Protein AF-A0A3B0T7I3-F1 (afdb_monomer_lite)

Radius of gyration: 20.62 Å; chains: 1; bounding box: 53×35×58 Å

Structure (mmCIF, N/CA/C/O backbone):
data_AF-A0A3B0T7I3-F1
#
_entry.id   AF-A0A3B0T7I3-F1
#
loop_
_atom_site.group_PDB
_atom_site.id
_atom_site.type_symbol
_atom_site.label_atom_id
_atom_site.label_alt_id
_atom_site.label_comp_id
_atom_site.label_asym_id
_atom_site.label_entity_id
_atom_site.label_seq_id
_atom_site.pdbx_PDB_ins_code
_atom_site.Cartn_x
_atom_site.Cartn_y
_atom_site.Cartn_z
_atom_site.occupancy
_atom_site.B_iso_or_equiv
_atom_site.auth_seq_id
_atom_site.auth_comp_id
_atom_site.auth_asym_id
_atom_site.auth_atom_id
_atom_site.pdbx_PDB_model_num
ATOM 1 N N . MET A 1 1 ? 7.043 -9.858 -15.888 1.00 65.25 1 MET A N 1
ATOM 2 C CA . MET A 1 1 ? 5.859 -10.320 -15.131 1.00 65.25 1 MET A CA 1
ATOM 3 C C . MET A 1 1 ? 4.826 -9.195 -15.060 1.00 65.25 1 MET A C 1
ATOM 5 O O . MET A 1 1 ? 5.227 -8.048 -14.886 1.00 65.25 1 MET A O 1
ATOM 9 N N . ASN A 1 2 ? 3.531 -9.490 -15.242 1.00 79.50 2 ASN A N 1
ATOM 10 C CA . ASN A 1 2 ? 2.440 -8.507 -15.152 1.00 79.50 2 ASN A CA 1
ATOM 11 C C . ASN A 1 2 ? 1.695 -8.670 -13.818 1.00 79.50 2 ASN A C 1
ATOM 13 O O . ASN A 1 2 ? 0.749 -9.448 -13.728 1.00 79.50 2 ASN A O 1
ATOM 17 N N . PHE A 1 3 ? 2.117 -7.928 -12.794 1.00 82.19 3 PHE A N 1
ATOM 18 C CA . PHE A 1 3 ? 1.535 -8.022 -11.451 1.00 82.19 3 PHE A CA 1
ATOM 19 C C . PHE A 1 3 ? 0.040 -7.692 -11.419 1.00 82.19 3 PHE A C 1
ATOM 21 O O . PHE A 1 3 ? -0.709 -8.362 -10.724 1.00 82.19 3 PHE A O 1
ATOM 28 N N . GLY A 1 4 ? -0.429 -6.745 -12.240 1.00 85.19 4 GLY A N 1
ATOM 29 C CA . GLY A 1 4 ? -1.857 -6.424 -12.302 1.00 85.19 4 GLY A CA 1
ATOM 30 C C . GLY A 1 4 ? -2.709 -7.589 -12.815 1.00 85.19 4 GLY A C 1
ATOM 31 O O . GLY A 1 4 ? -3.824 -7.787 -12.341 1.00 85.19 4 GLY A O 1
ATOM 32 N N . ALA A 1 5 ? -2.191 -8.374 -13.767 1.00 87.81 5 ALA A N 1
ATOM 33 C CA . ALA A 1 5 ? -2.880 -9.575 -14.240 1.00 87.81 5 ALA A CA 1
ATOM 34 C C . ALA A 1 5 ? -2.930 -10.660 -13.155 1.00 87.81 5 ALA A C 1
ATOM 36 O O . ALA A 1 5 ? -3.977 -11.270 -12.967 1.00 87.81 5 ALA A O 1
ATOM 37 N N . ILE A 1 6 ? -1.835 -10.837 -12.409 1.00 89.81 6 ILE A N 1
ATOM 38 C CA . ILE A 1 6 ? -1.760 -11.781 -11.286 1.00 89.81 6 ILE A CA 1
ATOM 39 C C . ILE A 1 6 ? -2.769 -11.399 -10.197 1.00 89.81 6 ILE A C 1
ATOM 41 O O . ILE A 1 6 ? -3.591 -12.228 -9.822 1.00 89.81 6 ILE A O 1
ATOM 45 N N . THR A 1 7 ? -2.779 -10.137 -9.755 1.00 91.06 7 THR A N 1
ATOM 46 C CA . THR A 1 7 ? -3.721 -9.650 -8.735 1.00 91.06 7 THR A CA 1
ATOM 47 C C . THR A 1 7 ? -5.175 -9.843 -9.163 1.00 91.06 7 THR A C 1
ATOM 49 O O . THR A 1 7 ? -5.984 -10.328 -8.379 1.00 91.06 7 THR A O 1
ATOM 52 N N . ARG A 1 8 ? -5.524 -9.526 -10.420 1.00 91.81 8 ARG A N 1
ATOM 53 C CA . ARG A 1 8 ? -6.884 -9.770 -10.933 1.00 91.81 8 ARG A CA 1
ATOM 54 C C . ARG A 1 8 ? -7.236 -11.256 -10.973 1.00 91.81 8 ARG A C 1
ATOM 56 O O . ARG A 1 8 ? -8.367 -11.599 -10.652 1.00 91.81 8 ARG A O 1
ATOM 63 N N . GLY A 1 9 ? -6.285 -12.118 -11.336 1.00 93.12 9 GLY A N 1
ATOM 64 C CA . GLY A 1 9 ? -6.464 -13.570 -11.294 1.00 93.12 9 GLY A CA 1
ATOM 65 C C . GLY A 1 9 ? -6.747 -14.075 -9.879 1.00 93.12 9 GLY A C 1
ATOM 66 O O . GLY A 1 9 ? -7.711 -14.805 -9.681 1.00 93.12 9 GLY A O 1
ATOM 67 N N . MET A 1 10 ? -5.976 -13.614 -8.890 1.00 93.38 10 MET A N 1
ATOM 68 C CA . MET A 1 10 ? -6.183 -13.946 -7.474 1.00 93.38 10 MET A CA 1
ATOM 69 C C . MET A 1 10 ? -7.551 -13.473 -6.965 1.00 93.38 10 MET A C 1
ATOM 71 O O . MET A 1 10 ? -8.284 -14.260 -6.378 1.00 93.38 10 MET A O 1
ATOM 75 N N . ILE A 1 11 ? -7.937 -12.222 -7.244 1.00 93.00 11 ILE A N 1
ATOM 76 C CA . ILE A 1 11 ? -9.261 -11.695 -6.868 1.00 93.00 11 ILE A CA 1
ATOM 77 C C . ILE A 1 11 ? -10.374 -12.518 -7.527 1.00 93.00 11 ILE A C 1
ATOM 79 O O . ILE A 1 11 ? -11.337 -12.884 -6.863 1.00 93.00 11 ILE A O 1
ATOM 83 N N . SER A 1 12 ? -10.251 -12.829 -8.821 1.00 93.50 12 SER A N 1
ATOM 84 C CA . SER A 1 12 ? -11.253 -13.624 -9.539 1.00 93.50 12 SER A CA 1
ATOM 85 C C . SER A 1 12 ? -11.396 -15.032 -8.970 1.00 93.50 12 SER A C 1
ATOM 87 O O . SER A 1 12 ? -12.503 -15.556 -8.952 1.00 93.50 12 SER A O 1
ATOM 89 N N . TYR A 1 13 ? -10.294 -15.634 -8.524 1.00 94.12 13 TYR A N 1
ATOM 90 C CA . TYR A 1 13 ? -10.302 -16.936 -7.872 1.00 94.12 13 TYR A CA 1
ATOM 91 C C . TYR A 1 13 ? -11.026 -16.878 -6.523 1.00 94.12 13 TYR A C 1
ATOM 93 O O . TYR A 1 13 ? -11.913 -17.685 -6.269 1.00 94.12 13 TYR A O 1
ATOM 101 N N . LEU A 1 14 ? -10.716 -15.872 -5.699 1.00 93.94 14 LEU A N 1
ATOM 102 C CA . LEU A 1 14 ? -11.338 -15.678 -4.386 1.00 93.94 14 LEU A CA 1
ATOM 103 C C . LEU A 1 14 ? -12.848 -15.420 -4.468 1.00 93.94 14 LEU A C 1
ATOM 105 O O . LEU A 1 14 ? -13.583 -15.909 -3.621 1.00 93.94 14 LEU A O 1
ATOM 109 N N . LYS A 1 15 ? -13.330 -14.733 -5.514 1.00 92.38 15 LYS A N 1
ATOM 110 C CA . LYS A 1 15 ? -14.775 -14.533 -5.744 1.00 92.38 15 LYS A CA 1
ATOM 111 C C . LYS A 1 15 ? -15.569 -15.829 -5.930 1.00 92.38 15 LYS A C 1
ATOM 113 O O . LYS A 1 15 ? -16.788 -15.789 -5.838 1.00 92.38 15 LYS A O 1
ATOM 118 N N . GLY A 1 16 ? -14.908 -16.937 -6.265 1.00 92.50 16 GLY A N 1
ATOM 119 C CA . GLY A 1 16 ? -15.558 -18.234 -6.451 1.00 92.50 16 GLY A CA 1
ATOM 120 C C . GLY A 1 16 ? -15.743 -19.038 -5.163 1.00 92.50 16 GLY A C 1
ATOM 121 O O . GLY A 1 16 ? -16.280 -20.138 -5.239 1.00 92.50 16 GLY A O 1
ATOM 122 N N . TYR A 1 17 ? -15.270 -18.539 -4.017 1.00 95.44 17 TYR A N 1
ATOM 123 C CA . TYR A 1 17 ? -15.366 -19.230 -2.733 1.00 95.44 17 TYR A CA 1
ATOM 124 C C . TYR A 1 17 ? -16.553 -18.745 -1.910 1.00 95.44 17 TYR A C 1
ATOM 126 O O . TYR A 1 17 ? -16.750 -17.543 -1.728 1.00 95.44 17 TYR A O 1
ATOM 134 N N . ASP A 1 18 ? -17.286 -19.698 -1.340 1.00 94.94 18 ASP A N 1
ATOM 135 C CA . ASP A 1 18 ? -18.333 -19.410 -0.367 1.00 94.94 18 ASP A CA 1
ATOM 136 C C . ASP A 1 18 ? -17.738 -18.746 0.884 1.00 94.94 18 ASP A C 1
ATOM 138 O O . ASP A 1 18 ? -16.678 -19.137 1.378 1.00 94.94 18 ASP A O 1
ATOM 142 N N . GLY A 1 19 ? -18.429 -17.726 1.399 1.00 92.19 19 GLY A N 1
ATOM 143 C CA . GLY A 1 19 ? -18.001 -16.973 2.582 1.00 92.19 19 GLY A CA 1
ATOM 144 C C . GLY A 1 19 ? -16.938 -15.900 2.322 1.00 92.19 19 GLY A C 1
ATOM 145 O O . GLY A 1 19 ? -16.468 -15.283 3.276 1.00 92.19 19 GLY A O 1
ATOM 146 N N . VAL A 1 20 ? -16.561 -15.648 1.062 1.00 95.31 20 VAL A N 1
ATOM 147 C CA . VAL A 1 20 ? -15.650 -14.554 0.698 1.00 95.31 20 VAL A CA 1
ATOM 148 C C . VAL A 1 20 ? -16.414 -13.426 0.016 1.00 95.31 20 VAL A C 1
ATOM 150 O O . VAL A 1 20 ? -16.931 -13.575 -1.090 1.00 95.31 20 VAL A O 1
ATOM 153 N N . GLU A 1 21 ? -16.403 -12.253 0.640 1.00 93.81 21 GLU A N 1
ATOM 154 C CA . GLU A 1 21 ? -16.911 -11.021 0.043 1.00 93.81 21 GLU A CA 1
ATOM 155 C C . GLU A 1 21 ? -15.765 -10.104 -0.382 1.00 93.81 21 GLU A C 1
ATOM 157 O O . GLU A 1 21 ? -14.770 -9.942 0.326 1.00 93.81 21 GLU A O 1
ATOM 162 N N . ILE A 1 22 ? -15.904 -9.483 -1.555 1.00 93.50 22 ILE A N 1
ATOM 163 C CA . ILE A 1 22 ? -14.905 -8.552 -2.083 1.00 93.50 22 ILE A CA 1
ATOM 164 C C . ILE A 1 22 ? -15.573 -7.227 -2.416 1.00 93.50 22 ILE A C 1
ATOM 166 O O . ILE A 1 22 ? -16.290 -7.111 -3.411 1.00 93.50 22 ILE A O 1
ATOM 170 N N . HIS A 1 23 ? -15.229 -6.214 -1.627 1.00 93.00 23 HIS A N 1
ATOM 171 C CA . HIS A 1 23 ? -15.691 -4.840 -1.782 1.00 93.00 23 HIS A CA 1
ATOM 172 C C . HIS A 1 23 ? -14.573 -4.002 -2.411 1.00 93.00 23 HIS A C 1
ATOM 174 O O . HIS A 1 23 ? -13.567 -3.687 -1.779 1.00 93.00 23 HIS A O 1
ATOM 180 N N . LEU A 1 24 ? -14.704 -3.697 -3.705 1.00 93.12 24 LEU A N 1
ATOM 181 C CA . LEU A 1 24 ? -13.777 -2.808 -4.416 1.00 93.12 24 LEU A CA 1
ATOM 182 C C . LEU A 1 24 ? -14.293 -1.368 -4.362 1.00 93.12 24 LEU A C 1
ATOM 184 O O . LEU A 1 24 ? -15.494 -1.141 -4.257 1.00 93.12 24 LEU A O 1
ATOM 188 N N . GLY A 1 25 ? -13.386 -0.393 -4.454 1.00 93.81 25 GLY A N 1
ATOM 189 C CA . GLY A 1 25 ? -13.759 1.024 -4.381 1.00 93.81 25 GLY A CA 1
ATOM 190 C C . GLY A 1 25 ? -14.282 1.454 -3.011 1.00 93.81 25 GLY A C 1
ATOM 191 O O . GLY A 1 25 ? -14.950 2.470 -2.923 1.00 93.81 25 GLY A O 1
ATOM 192 N N . HIS A 1 26 ? -13.987 0.681 -1.969 1.00 95.75 26 HIS A N 1
ATOM 193 C CA . HIS A 1 26 ? -14.264 1.029 -0.585 1.00 95.75 26 HIS A CA 1
ATOM 194 C C . HIS A 1 26 ? -12.960 1.483 0.070 1.00 95.75 26 HIS A C 1
ATOM 196 O O . HIS A 1 26 ? -11.921 0.832 -0.085 1.00 95.75 26 HIS A O 1
ATOM 202 N N . GLN A 1 27 ? -13.002 2.613 0.765 1.00 95.19 27 GLN A N 1
ATOM 203 C CA . GLN A 1 27 ? -11.884 3.135 1.540 1.00 95.19 27 GLN A CA 1
ATOM 204 C C . GLN A 1 27 ? -12.149 2.897 3.022 1.00 95.19 27 GLN A C 1
ATOM 206 O O . GLN A 1 27 ? -13.278 3.066 3.468 1.00 95.19 27 GLN A O 1
ATOM 211 N N . ILE A 1 28 ? -11.132 2.468 3.770 1.00 96.56 28 ILE A N 1
ATOM 212 C CA . ILE A 1 28 ? -11.227 2.335 5.227 1.00 96.56 28 ILE A CA 1
ATOM 213 C C . ILE A 1 28 ? -10.898 3.687 5.858 1.00 96.56 28 ILE A C 1
ATOM 215 O O . ILE A 1 28 ? -9.793 4.215 5.679 1.00 96.56 28 ILE A O 1
ATOM 219 N N . GLU A 1 29 ? -11.864 4.234 6.586 1.00 94.81 29 GLU A N 1
ATOM 220 C CA . GLU A 1 29 ? -11.762 5.527 7.254 1.00 94.81 29 GLU A CA 1
ATOM 221 C C . GLU A 1 29 ? -11.308 5.401 8.699 1.00 94.81 29 GLU A C 1
ATOM 223 O O . GLU A 1 29 ? -10.525 6.241 9.132 1.00 94.81 29 GLU A O 1
ATOM 228 N N . ASP A 1 30 ? -11.691 4.343 9.411 1.00 95.44 30 ASP A N 1
ATOM 229 C CA . ASP A 1 30 ? -11.242 4.147 10.788 1.00 95.44 30 ASP A CA 1
ATOM 230 C C . ASP A 1 30 ? -11.258 2.677 11.226 1.00 95.44 30 ASP A C 1
ATOM 232 O O . ASP A 1 30 ? -11.971 1.845 10.651 1.00 95.44 30 ASP A O 1
ATOM 236 N N . LEU A 1 31 ? -10.441 2.357 12.232 1.00 96.38 31 LEU A N 1
ATOM 237 C CA . LEU A 1 31 ? -10.288 1.022 12.808 1.00 96.38 31 LEU A CA 1
ATOM 238 C C . LEU A 1 31 ? -10.270 1.124 14.333 1.00 96.38 31 LEU A C 1
ATOM 240 O O . LEU A 1 31 ? -9.263 1.484 14.916 1.00 96.38 31 LEU A O 1
ATOM 244 N N . ASN A 1 32 ? -11.346 0.721 14.999 1.00 95.50 32 ASN A N 1
ATOM 245 C CA . ASN A 1 32 ? -11.417 0.781 16.455 1.00 95.50 32 ASN A CA 1
ATOM 246 C C . ASN A 1 32 ? -11.527 -0.622 17.058 1.00 95.50 32 ASN A C 1
ATOM 248 O O . ASN A 1 32 ? -12.478 -1.360 16.773 1.00 95.50 32 ASN A O 1
ATOM 252 N N . LYS A 1 33 ? -10.557 -0.992 17.898 1.00 95.31 33 LYS A N 1
ATOM 253 C CA . LYS A 1 33 ? -10.607 -2.236 18.667 1.00 95.31 33 LYS A CA 1
ATOM 254 C C . LYS A 1 33 ? -11.426 -2.017 19.938 1.00 95.31 33 LYS A C 1
ATOM 256 O O . LYS A 1 33 ? -11.070 -1.205 20.787 1.00 95.31 33 LYS A O 1
ATOM 261 N N . LYS A 1 34 ? -12.521 -2.757 20.071 1.00 94.44 34 LYS A N 1
ATOM 262 C CA . LYS A 1 34 ? -13.417 -2.698 21.225 1.00 94.44 34 LYS A CA 1
ATOM 263 C C . LYS A 1 34 ? -12.821 -3.415 22.434 1.00 94.44 34 LYS A C 1
ATOM 265 O O . LYS A 1 34 ? -11.942 -4.267 22.310 1.00 94.44 34 LYS A O 1
ATOM 270 N N . GLU A 1 35 ? -13.375 -3.121 23.608 1.00 93.31 35 GLU A N 1
ATOM 271 C CA . GLU A 1 35 ? -12.989 -3.744 24.883 1.00 93.31 35 GLU A CA 1
ATOM 272 C C . GLU A 1 35 ? -13.161 -5.274 24.886 1.00 93.31 35 GLU A C 1
ATOM 274 O O . GLU A 1 35 ? -12.395 -5.979 25.538 1.00 93.31 35 GLU A O 1
ATOM 279 N N . ASP A 1 36 ? -14.128 -5.796 24.123 1.00 93.88 36 ASP A N 1
ATOM 280 C CA . ASP A 1 36 ? -14.365 -7.237 23.954 1.00 93.88 36 ASP A CA 1
ATOM 281 C C . ASP A 1 36 ? -13.368 -7.921 22.996 1.00 93.88 36 ASP A C 1
ATOM 283 O O . ASP A 1 36 ? -13.418 -9.136 22.807 1.00 93.88 36 ASP A O 1
ATOM 287 N N . GLY A 1 37 ? -12.445 -7.156 22.406 1.00 92.88 37 GLY A N 1
ATOM 288 C CA . GLY A 1 37 ? -11.435 -7.626 21.463 1.00 92.88 37 GLY A CA 1
ATOM 289 C C . GLY A 1 37 ? -11.880 -7.635 20.000 1.00 92.88 37 GLY A C 1
ATOM 290 O O . GLY A 1 37 ? -11.023 -7.816 19.132 1.00 92.88 37 GLY A O 1
ATOM 291 N N . SER A 1 38 ? -13.166 -7.404 19.715 1.00 96.75 38 SER A N 1
ATOM 292 C CA . SER A 1 38 ? -13.678 -7.268 18.349 1.00 96.75 38 SER A CA 1
ATOM 293 C C . SER A 1 38 ? -13.315 -5.913 17.737 1.00 96.75 38 SER A C 1
ATOM 295 O O . SER A 1 38 ? -12.928 -4.965 18.419 1.00 96.75 38 SER A O 1
ATOM 297 N N . TRP A 1 39 ? -13.454 -5.801 16.422 1.00 97.88 39 TRP A N 1
ATOM 298 C CA . TRP A 1 39 ? -13.162 -4.596 15.659 1.00 97.88 39 TRP A CA 1
ATOM 299 C C . TRP A 1 39 ? -14.438 -3.942 15.149 1.00 97.88 39 TRP A C 1
ATOM 301 O O . TRP A 1 39 ? -15.362 -4.602 14.668 1.00 97.88 39 TRP A O 1
ATOM 311 N N . LYS A 1 40 ? -14.468 -2.614 15.215 1.00 97.75 40 LYS A N 1
ATOM 312 C CA . LYS A 1 40 ? -15.363 -1.757 14.444 1.00 97.75 40 LYS A CA 1
ATOM 313 C C . LYS A 1 40 ? -14.541 -1.113 13.330 1.00 97.75 40 LYS A C 1
ATOM 315 O O . LYS A 1 40 ? -13.527 -0.481 13.598 1.00 97.75 40 LYS A O 1
ATOM 320 N N . ILE A 1 41 ? -14.982 -1.288 12.093 1.00 97.81 41 ILE A N 1
ATOM 321 C CA . ILE A 1 41 ? -14.296 -0.813 10.894 1.00 97.81 41 ILE A CA 1
ATOM 322 C C . ILE A 1 41 ? -15.242 0.148 10.186 1.00 97.81 41 ILE A C 1
ATOM 324 O O . ILE A 1 41 ? -16.359 -0.235 9.836 1.00 97.81 41 ILE A O 1
ATOM 328 N N . GLU A 1 42 ? -14.803 1.379 9.970 1.00 97.56 42 GLU A N 1
ATOM 329 C CA . GLU A 1 42 ? -15.570 2.381 9.233 1.00 97.56 42 GLU A CA 1
ATOM 330 C C . GLU A 1 42 ? -15.054 2.449 7.800 1.00 97.56 42 GLU A C 1
ATOM 332 O O . GLU A 1 42 ? -13.845 2.508 7.560 1.00 97.56 42 GLU A O 1
ATOM 337 N N . SER A 1 43 ? -15.964 2.385 6.830 1.00 97.19 43 SER A N 1
ATOM 338 C CA . SER A 1 43 ? -15.612 2.386 5.416 1.00 97.19 43 SER A CA 1
ATOM 339 C C . SER A 1 43 ? -16.563 3.228 4.584 1.00 97.19 43 SER A C 1
ATOM 341 O O . SER A 1 43 ? -17.769 3.188 4.798 1.00 97.19 43 SER A O 1
ATOM 343 N N . THR A 1 44 ? -16.018 3.913 3.584 1.00 97.38 44 THR A N 1
ATOM 344 C CA . THR A 1 44 ? -16.781 4.722 2.631 1.00 97.38 44 THR A CA 1
ATOM 345 C C . THR A 1 44 ? -16.710 4.106 1.240 1.00 97.38 44 THR A C 1
ATOM 347 O O . THR A 1 44 ? -15.618 3.836 0.727 1.00 97.38 44 THR A O 1
ATOM 350 N N . ASP A 1 45 ? -17.861 3.899 0.600 1.00 96.69 45 ASP A N 1
ATOM 351 C CA . ASP A 1 45 ? -17.917 3.583 -0.829 1.00 96.69 45 ASP A CA 1
ATOM 352 C C . ASP A 1 45 ? -17.578 4.845 -1.631 1.00 96.69 45 ASP A C 1
ATOM 354 O O . ASP A 1 45 ? -18.286 5.849 -1.593 1.00 96.69 45 ASP A O 1
ATOM 358 N N . LEU A 1 46 ? -16.483 4.803 -2.383 1.00 94.12 46 LEU A N 1
ATOM 359 C CA . LEU A 1 46 ? -15.969 5.953 -3.124 1.00 94.12 46 LEU A CA 1
ATOM 360 C C . LEU A 1 46 ? -16.829 6.338 -4.337 1.00 94.12 46 LEU A C 1
ATOM 362 O O . LEU A 1 46 ? -16.628 7.414 -4.900 1.00 94.12 46 LEU A O 1
ATOM 366 N N . HIS A 1 47 ? -17.755 5.481 -4.775 1.00 95.06 47 HIS A N 1
ATOM 367 C CA . HIS A 1 47 ? -18.652 5.783 -5.891 1.00 95.06 47 HIS A CA 1
ATOM 368 C C . HIS A 1 47 ? -19.929 6.479 -5.426 1.00 95.06 47 HIS A C 1
ATOM 370 O O . HIS A 1 47 ? -20.433 7.350 -6.134 1.00 95.06 47 HIS A O 1
ATOM 376 N N . THR A 1 48 ? -20.463 6.084 -4.268 1.00 96.44 48 THR A N 1
ATOM 377 C CA . THR A 1 48 ? -21.741 6.595 -3.745 1.00 96.44 48 THR A CA 1
ATOM 378 C C . THR A 1 48 ? -21.565 7.606 -2.615 1.00 96.44 48 THR A C 1
ATOM 380 O O . THR A 1 48 ? -22.472 8.397 -2.372 1.00 96.44 48 THR A O 1
ATOM 383 N N . GLY A 1 49 ? -20.413 7.598 -1.939 1.00 95.50 49 GLY A N 1
ATOM 384 C CA . GLY A 1 49 ? -20.174 8.340 -0.701 1.00 95.50 49 GLY A CA 1
ATOM 385 C C . GLY A 1 49 ? -20.855 7.726 0.525 1.00 95.50 49 GLY A C 1
ATOM 386 O O . GLY A 1 49 ? -20.889 8.363 1.570 1.00 95.50 49 GLY A O 1
ATOM 387 N N . GLU A 1 50 ? -21.429 6.525 0.406 1.00 97.06 50 GLU A N 1
ATOM 388 C CA . GLU A 1 50 ? -22.109 5.849 1.512 1.00 97.06 50 GLU A CA 1
ATOM 389 C C . GLU A 1 50 ? -21.099 5.349 2.551 1.00 97.06 50 GLU A C 1
ATOM 391 O O . GLU A 1 50 ? -20.152 4.635 2.213 1.00 97.06 50 GLU A O 1
ATOM 396 N N . GLU A 1 51 ? -21.341 5.685 3.816 1.00 97.06 51 GLU A N 1
ATOM 397 C CA . GLU A 1 51 ? -20.579 5.184 4.956 1.00 97.06 51 GLU A CA 1
ATOM 398 C C . GLU A 1 51 ? -21.183 3.880 5.488 1.00 97.06 51 GLU A C 1
ATOM 400 O O . GLU A 1 51 ? -22.398 3.734 5.637 1.00 97.06 51 GLU A O 1
ATOM 405 N N . LYS A 1 52 ? -20.316 2.921 5.807 1.00 95.81 52 LYS A N 1
ATOM 406 C CA . LYS A 1 52 ? -20.664 1.605 6.339 1.00 95.81 52 LYS A CA 1
ATOM 407 C C . LYS A 1 52 ? -19.817 1.303 7.564 1.00 95.81 52 LYS A C 1
ATOM 409 O O . LYS A 1 52 ? -18.619 1.572 7.597 1.00 95.81 52 LYS A O 1
ATOM 414 N N . THR A 1 53 ? -20.442 0.683 8.559 1.00 97.19 53 THR A N 1
ATOM 415 C CA . THR A 1 53 ? -19.752 0.115 9.721 1.00 97.19 53 THR A CA 1
ATOM 416 C C . THR A 1 53 ? -19.745 -1.403 9.612 1.00 97.19 53 THR A C 1
ATOM 418 O O . THR A 1 53 ? -20.796 -2.024 9.463 1.00 97.19 53 THR A O 1
ATOM 421 N N . ILE A 1 54 ? -18.559 -1.998 9.701 1.00 96.38 54 ILE A N 1
ATOM 422 C CA . ILE A 1 54 ? -18.333 -3.443 9.641 1.00 96.38 54 ILE A CA 1
ATOM 423 C C . ILE A 1 54 ? -17.792 -3.904 10.997 1.00 96.38 54 ILE A C 1
ATOM 425 O O . ILE A 1 54 ? -16.975 -3.219 11.615 1.00 96.38 54 ILE A O 1
ATOM 429 N N . HIS A 1 55 ? -18.241 -5.070 11.458 1.00 96.94 55 HIS A N 1
ATOM 430 C CA . HIS A 1 55 ? -17.728 -5.715 12.664 1.00 96.94 55 HIS A CA 1
ATOM 431 C C . HIS A 1 55 ? -16.967 -6.989 12.309 1.00 96.94 55 HIS A C 1
ATOM 433 O O . HIS A 1 55 ? -17.418 -7.754 11.460 1.00 96.94 55 HIS A O 1
ATOM 439 N N . SER A 1 56 ? -15.813 -7.203 12.942 1.00 97.00 56 SER A N 1
ATOM 440 C CA . SER A 1 56 ? -14.981 -8.387 12.711 1.00 97.00 56 SER A CA 1
ATOM 441 C C . SER A 1 56 ? -14.228 -8.784 13.973 1.00 97.00 56 SER A C 1
ATOM 443 O O . SER A 1 56 ? -13.758 -7.920 14.704 1.00 97.00 56 SER A O 1
ATOM 445 N N . ASP A 1 57 ? -14.030 -10.078 14.196 1.00 97.19 57 ASP A N 1
ATOM 446 C CA . ASP A 1 57 ? -13.184 -10.570 15.291 1.00 97.19 57 ASP A CA 1
ATOM 447 C C . ASP A 1 57 ? -11.687 -10.367 14.995 1.00 97.19 57 ASP A C 1
ATOM 449 O O . ASP A 1 57 ? -10.852 -10.345 15.898 1.00 97.19 57 ASP A O 1
ATOM 453 N N . PHE A 1 58 ? -11.329 -10.206 13.717 1.00 96.25 58 PHE A N 1
ATOM 454 C CA . PHE A 1 58 ? -9.944 -10.101 13.268 1.00 96.25 58 PHE A CA 1
ATOM 455 C C . PHE A 1 58 ? -9.783 -9.147 12.080 1.00 96.25 58 PHE A C 1
ATOM 457 O O . PHE A 1 58 ? -10.616 -9.108 11.172 1.00 96.25 58 PHE A O 1
ATOM 464 N N . VAL A 1 59 ? -8.673 -8.404 12.060 1.00 96.19 59 VAL A N 1
ATOM 465 C CA . VAL A 1 59 ? -8.314 -7.475 10.982 1.00 96.19 59 VAL A CA 1
ATOM 466 C C . VAL A 1 59 ? -6.891 -7.764 10.519 1.00 96.19 59 VAL A C 1
ATOM 468 O O . VAL A 1 59 ? -5.959 -7.813 11.317 1.00 96.19 59 VAL A O 1
ATOM 471 N N . PHE A 1 60 ? -6.719 -7.917 9.205 1.00 95.19 60 PHE A N 1
ATOM 472 C CA . PHE A 1 60 ? -5.413 -8.016 8.559 1.00 95.19 60 PHE A CA 1
ATOM 473 C C . PHE A 1 60 ? -5.174 -6.798 7.659 1.00 95.19 60 PHE A C 1
ATOM 475 O O . PHE A 1 60 ? -5.898 -6.587 6.684 1.00 95.19 60 PHE A O 1
ATOM 482 N N . ILE A 1 61 ? -4.135 -6.011 7.953 1.00 93.62 61 ILE A N 1
ATOM 483 C CA . ILE A 1 61 ? -3.787 -4.809 7.182 1.00 93.62 61 ILE A CA 1
ATOM 484 C C . ILE A 1 61 ? -2.822 -5.175 6.043 1.00 93.62 61 ILE A C 1
ATOM 486 O O . ILE A 1 61 ? -1.60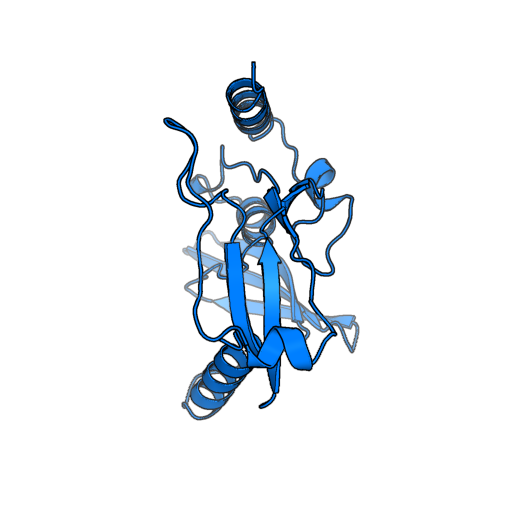2 -5.155 6.181 1.00 93.62 61 ILE A O 1
ATOM 490 N N . GLY A 1 62 ? -3.385 -5.479 4.873 1.00 92.25 62 GLY A N 1
ATOM 491 C CA . GLY A 1 62 ? -2.650 -5.773 3.634 1.00 92.25 62 GLY A CA 1
ATOM 492 C C . GLY A 1 62 ? -2.462 -4.573 2.692 1.00 92.25 62 GLY A C 1
ATOM 493 O O . GLY A 1 62 ? -2.474 -4.751 1.476 1.00 92.25 62 GLY A O 1
ATOM 494 N N . ALA A 1 63 ? -2.346 -3.345 3.210 1.00 90.94 63 ALA A N 1
ATOM 495 C CA . ALA A 1 63 ? -2.502 -2.109 2.422 1.00 90.94 63 ALA A CA 1
ATOM 496 C C . ALA A 1 63 ? -1.225 -1.576 1.730 1.00 90.94 63 ALA A C 1
ATOM 498 O O . ALA A 1 63 ? -1.213 -0.456 1.209 1.00 90.94 63 ALA A O 1
ATOM 499 N N . GLY A 1 64 ? -0.139 -2.356 1.696 1.00 87.06 64 GLY A N 1
ATOM 500 C CA . GLY A 1 64 ? 1.134 -1.929 1.105 1.00 87.06 64 GLY A CA 1
ATOM 501 C C . GLY A 1 64 ? 1.634 -0.622 1.732 1.00 87.06 64 GLY A C 1
ATOM 502 O O . GLY A 1 64 ? 1.699 -0.512 2.950 1.00 87.06 64 GLY A O 1
ATOM 503 N N . GLY A 1 65 ? 1.936 0.393 0.914 1.00 79.94 65 GLY A N 1
ATOM 504 C CA . GLY A 1 65 ? 2.361 1.710 1.414 1.00 79.94 65 GLY A CA 1
ATOM 505 C C . GLY A 1 65 ? 1.323 2.427 2.290 1.00 79.94 65 GLY A C 1
ATOM 506 O O . GLY A 1 65 ? 1.696 3.253 3.110 1.00 79.94 65 GLY A O 1
ATOM 507 N N . GLY A 1 66 ? 0.034 2.086 2.177 1.00 84.50 66 GLY A N 1
ATOM 508 C CA . GLY A 1 66 ? -1.028 2.635 3.028 1.00 84.50 66 GLY A CA 1
ATOM 509 C C . GLY A 1 66 ? -1.172 1.946 4.389 1.00 84.50 66 GLY A C 1
ATOM 510 O O . GLY A 1 66 ? -2.042 2.334 5.162 1.00 84.50 66 GLY A O 1
ATOM 511 N N . ALA A 1 67 ? -0.364 0.920 4.683 1.00 89.81 67 ALA A N 1
ATOM 512 C CA . ALA A 1 67 ? -0.489 0.149 5.918 1.00 89.81 67 ALA A CA 1
ATOM 513 C C . ALA A 1 67 ? -0.197 0.983 7.168 1.00 89.81 67 ALA A C 1
ATOM 515 O O . ALA A 1 67 ? -0.933 0.855 8.138 1.00 89.81 67 ALA A O 1
ATOM 516 N N . LEU A 1 68 ? 0.808 1.867 7.126 1.00 86.12 68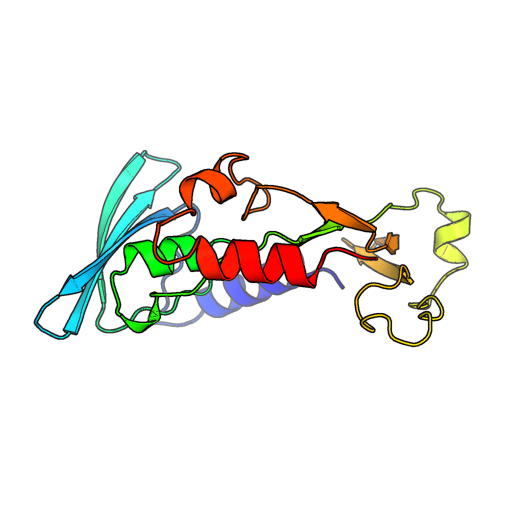 LEU A N 1
ATOM 517 C CA . LEU A 1 68 ? 1.179 2.684 8.285 1.00 86.12 68 LEU A CA 1
ATOM 518 C C . LEU A 1 68 ? 0.017 3.555 8.764 1.00 86.12 68 LEU A C 1
ATOM 520 O O . LEU A 1 68 ? -0.310 3.535 9.937 1.00 86.12 68 LEU A O 1
ATOM 524 N N . LYS A 1 69 ? -0.675 4.231 7.843 1.00 85.88 69 LYS A N 1
ATOM 525 C CA . LYS A 1 69 ? -1.820 5.080 8.188 1.00 85.88 69 LYS A CA 1
ATOM 526 C C . LYS A 1 69 ? -2.967 4.291 8.828 1.00 85.88 69 LYS A C 1
ATOM 528 O O . LYS A 1 69 ? -3.666 4.810 9.685 1.00 85.88 69 LYS A O 1
ATOM 533 N N . LEU A 1 70 ? -3.200 3.054 8.386 1.00 91.44 70 LEU A N 1
ATOM 534 C CA . LEU A 1 70 ? -4.218 2.187 8.992 1.00 91.44 70 LEU A CA 1
ATOM 535 C C . LEU A 1 70 ? -3.760 1.625 10.342 1.00 91.44 70 LEU A C 1
ATOM 537 O O . LEU A 1 70 ? -4.592 1.410 11.212 1.00 91.44 70 LEU A O 1
ATOM 541 N N . LEU A 1 71 ? -2.456 1.402 10.512 1.00 90.88 71 LEU A N 1
ATOM 542 C CA . LEU A 1 71 ? -1.868 0.994 11.782 1.00 90.88 71 LEU A CA 1
ATOM 543 C C . LEU A 1 71 ? -1.970 2.123 12.817 1.00 90.88 71 LEU A C 1
ATOM 545 O O . LEU A 1 71 ? -2.430 1.869 13.922 1.00 90.88 71 LEU A O 1
ATOM 549 N N . GLU A 1 72 ? -1.650 3.360 12.431 1.00 87.81 72 GLU A N 1
ATOM 550 C CA . GLU A 1 72 ? -1.839 4.562 13.256 1.00 87.81 72 GLU A CA 1
ATOM 551 C C . GLU A 1 72 ? -3.309 4.719 13.666 1.00 87.81 72 GLU A C 1
ATOM 553 O O . GLU A 1 72 ? -3.600 4.834 14.846 1.00 87.81 72 GLU A O 1
ATOM 558 N N . LYS A 1 73 ? -4.253 4.606 12.720 1.00 90.50 73 LYS A N 1
ATOM 559 C CA . LYS A 1 73 ? -5.698 4.655 13.018 1.00 90.50 73 LYS A CA 1
ATOM 560 C C . LYS A 1 73 ? -6.191 3.544 13.946 1.00 90.50 73 LYS A C 1
ATOM 562 O O . LYS A 1 73 ? -7.269 3.668 14.502 1.00 90.50 73 LYS A O 1
ATOM 567 N N . SER A 1 74 ? -5.459 2.434 14.055 1.00 92.56 74 SER A N 1
ATOM 568 C CA . SER A 1 74 ? -5.898 1.302 14.872 1.00 92.56 74 SER A CA 1
ATOM 569 C C . SER A 1 74 ? -5.665 1.491 16.372 1.00 92.56 74 SER A C 1
ATOM 571 O O . SER A 1 74 ? -6.191 0.694 17.150 1.00 92.56 74 SER A O 1
ATOM 573 N N . ASP A 1 75 ? -4.865 2.494 16.763 1.00 89.12 75 ASP A N 1
ATOM 574 C CA . ASP A 1 75 ? -4.481 2.810 18.148 1.00 89.12 75 ASP A CA 1
ATOM 575 C C . ASP A 1 75 ? -3.961 1.599 18.954 1.00 89.12 75 ASP A C 1
ATOM 577 O O . ASP A 1 75 ? -4.034 1.557 20.185 1.00 89.12 75 ASP A O 1
ATOM 581 N N . ILE A 1 76 ? -3.435 0.573 18.272 1.00 90.00 76 ILE A N 1
ATOM 582 C CA . ILE A 1 76 ? -2.812 -0.569 18.943 1.00 90.00 76 ILE A CA 1
ATOM 583 C C . ILE A 1 76 ? -1.383 -0.207 19.362 1.00 90.00 76 ILE A C 1
ATOM 585 O O . ILE A 1 76 ? -0.660 0.418 18.583 1.00 90.00 76 ILE A O 1
ATOM 589 N N . PRO A 1 77 ? -0.925 -0.652 20.544 1.00 86.06 77 PRO A N 1
ATOM 590 C CA . PRO A 1 77 ? 0.397 -0.296 21.059 1.00 86.06 77 PRO A CA 1
ATOM 591 C C . PRO A 1 77 ? 1.542 -0.804 20.172 1.00 86.06 77 PRO A C 1
ATOM 593 O O . PRO A 1 77 ? 2.626 -0.233 20.158 1.00 86.06 77 PRO A O 1
ATOM 596 N N . GLU A 1 78 ? 1.328 -1.868 19.393 1.00 85.06 78 GLU A N 1
ATOM 597 C CA . GLU A 1 78 ? 2.306 -2.360 18.421 1.00 85.06 78 GLU A CA 1
ATOM 598 C C . GLU A 1 78 ? 2.506 -1.418 17.225 1.00 85.06 78 GLU A C 1
ATOM 600 O O . GLU A 1 78 ? 3.472 -1.589 16.483 1.00 85.06 78 GLU A O 1
ATOM 605 N N . GLY A 1 79 ? 1.605 -0.455 17.012 1.00 79.06 79 GLY A N 1
ATOM 606 C CA . GLY A 1 79 ? 1.751 0.594 16.005 1.00 79.06 79 GLY A CA 1
ATOM 607 C C . GLY A 1 79 ? 2.744 1.685 16.402 1.00 79.06 79 GLY A C 1
ATOM 608 O O . GLY A 1 79 ? 3.321 2.335 15.525 1.00 79.06 79 GLY A O 1
ATOM 609 N N . ASP A 1 80 ? 3.002 1.841 17.701 1.00 78.31 80 ASP A N 1
ATOM 610 C CA . ASP A 1 80 ? 3.864 2.893 18.225 1.00 78.31 80 ASP A CA 1
ATOM 611 C C . ASP A 1 80 ? 5.319 2.714 17.770 1.00 78.31 80 ASP A C 1
ATOM 613 O O . ASP A 1 80 ? 5.900 1.626 17.804 1.00 78.31 80 ASP A O 1
ATOM 617 N N . GLY A 1 81 ? 5.945 3.817 17.354 1.00 70.25 81 GLY A N 1
ATOM 618 C CA . GLY A 1 81 ? 7.355 3.841 16.957 1.00 70.25 81 GLY A CA 1
ATOM 619 C C . GLY A 1 81 ? 7.645 3.345 15.535 1.00 70.25 81 GLY A C 1
ATOM 620 O O . GLY A 1 81 ? 8.808 3.354 15.120 1.00 70.25 81 GLY A O 1
ATOM 621 N N . TYR A 1 82 ? 6.626 2.972 14.757 1.00 74.00 82 TYR A N 1
ATOM 622 C CA . TYR A 1 82 ? 6.777 2.730 13.323 1.00 74.00 82 TYR A CA 1
ATOM 623 C C . TYR A 1 82 ? 6.647 4.036 12.532 1.00 74.00 82 TYR A C 1
ATOM 625 O O . TYR A 1 82 ? 5.752 4.843 12.754 1.00 74.00 82 TYR A O 1
ATOM 633 N N . GLY A 1 83 ? 7.562 4.243 11.584 1.00 66.06 83 GLY A N 1
ATOM 634 C CA . GLY A 1 83 ? 7.568 5.387 10.674 1.00 66.06 83 GLY A CA 1
ATOM 635 C C . GLY A 1 83 ? 7.780 4.930 9.235 1.00 66.06 83 GLY A C 1
ATOM 636 O O . GLY A 1 83 ? 8.515 3.978 8.966 1.00 66.06 83 GLY A O 1
ATOM 637 N N . GLY A 1 84 ? 7.109 5.589 8.297 1.00 67.12 84 GLY A N 1
ATOM 638 C CA . GLY A 1 84 ? 7.136 5.235 6.882 1.00 67.12 84 GLY A CA 1
ATOM 639 C C . GLY A 1 84 ? 8.086 6.142 6.124 1.00 67.12 84 GLY A C 1
ATOM 640 O O . GLY A 1 84 ? 7.776 7.310 5.917 1.00 67.12 84 GLY A O 1
ATOM 641 N N . PHE A 1 85 ? 9.217 5.610 5.658 1.00 63.75 85 PHE A N 1
ATOM 642 C CA . PHE A 1 85 ? 10.110 6.352 4.768 1.00 63.75 85 PHE A CA 1
ATOM 643 C C . PHE A 1 85 ? 9.774 6.031 3.302 1.00 63.75 85 PHE A C 1
ATOM 645 O O . PHE A 1 85 ? 10.000 4.902 2.853 1.00 63.75 85 PHE A O 1
ATOM 652 N N . PRO A 1 86 ? 9.213 6.976 2.528 1.00 64.88 86 PRO A N 1
ATOM 653 C CA . PRO A 1 86 ? 8.672 6.660 1.218 1.00 64.88 86 PRO A CA 1
ATOM 654 C C . PRO A 1 86 ? 9.780 6.647 0.160 1.00 64.88 86 PRO A C 1
ATOM 656 O O . PRO A 1 86 ? 10.143 7.661 -0.440 1.00 64.88 86 PRO A O 1
ATOM 659 N N . VAL A 1 87 ? 10.323 5.454 -0.083 1.00 62.84 87 VAL A N 1
ATOM 660 C CA . VAL A 1 87 ? 11.289 5.210 -1.159 1.00 62.84 87 VAL A CA 1
ATOM 661 C C . VAL A 1 87 ? 10.546 4.773 -2.419 1.00 62.84 87 VAL A C 1
ATOM 663 O O . VAL A 1 87 ? 9.912 3.718 -2.461 1.00 62.84 87 VAL A O 1
ATOM 666 N N . GLY A 1 88 ? 10.627 5.584 -3.472 1.00 63.25 88 GLY A N 1
ATOM 667 C CA . GLY A 1 88 ? 10.078 5.275 -4.786 1.00 63.25 88 GLY A CA 1
ATOM 668 C C . GLY A 1 88 ? 11.124 4.668 -5.721 1.00 63.25 88 GLY A C 1
ATOM 669 O O . GLY A 1 88 ? 12.293 5.049 -5.716 1.00 63.25 88 GLY A O 1
ATOM 670 N N . GLY A 1 89 ? 10.686 3.751 -6.582 1.00 70.94 89 GLY A N 1
ATOM 671 C CA . GLY A 1 89 ? 11.484 3.236 -7.695 1.00 70.94 89 GLY A CA 1
ATOM 672 C C . GLY A 1 89 ? 10.860 3.630 -9.028 1.00 70.94 89 GLY A C 1
ATOM 673 O O . GLY A 1 89 ? 9.738 3.216 -9.332 1.00 70.94 89 GLY A O 1
ATOM 674 N N . GLN A 1 90 ? 11.577 4.412 -9.835 1.00 77.94 90 GLN A N 1
ATOM 675 C CA . GLN A 1 90 ? 11.143 4.776 -11.185 1.00 77.94 90 GLN A CA 1
ATOM 676 C C . GLN A 1 90 ? 11.848 3.921 -12.239 1.00 77.94 90 GLN A C 1
ATOM 678 O O . GLN A 1 90 ? 13.007 3.546 -12.082 1.00 77.94 90 GLN A O 1
ATOM 683 N N . PHE A 1 91 ? 11.146 3.619 -13.331 1.00 82.50 91 PHE A N 1
ATOM 684 C CA . PHE A 1 91 ? 11.695 2.863 -14.455 1.00 82.50 91 PHE A CA 1
ATOM 685 C C . PHE A 1 91 ? 11.470 3.630 -15.753 1.00 82.50 91 PHE A C 1
ATOM 687 O O . PHE A 1 91 ? 10.344 4.025 -16.061 1.00 82.50 91 PHE A O 1
ATOM 694 N N . LEU A 1 92 ? 12.525 3.776 -16.548 1.00 86.69 92 LEU A N 1
ATOM 695 C CA . LEU A 1 92 ? 12.422 4.240 -17.925 1.00 86.69 92 LEU A CA 1
ATOM 696 C C . LEU A 1 92 ? 11.931 3.092 -18.804 1.00 86.69 92 LEU A C 1
ATOM 698 O O . LEU A 1 92 ? 12.365 1.951 -18.653 1.00 86.69 92 LEU A O 1
ATOM 702 N N . LYS A 1 93 ? 11.030 3.387 -19.742 1.00 88.81 93 LYS A N 1
ATOM 703 C CA . LYS A 1 93 ? 10.495 2.402 -20.686 1.00 88.81 93 LYS A CA 1
ATOM 704 C C . LYS A 1 93 ? 11.050 2.644 -22.082 1.00 88.81 93 LYS A C 1
ATOM 706 O O . LYS A 1 93 ? 10.868 3.718 -22.648 1.00 88.81 93 LYS A O 1
ATOM 711 N N . CYS A 1 94 ? 11.663 1.618 -22.663 1.00 89.62 94 CYS A N 1
ATOM 712 C CA . CYS A 1 94 ? 12.063 1.641 -24.062 1.00 89.62 94 CYS A CA 1
ATOM 713 C C . CYS A 1 94 ? 10.832 1.461 -24.964 1.00 89.62 94 CYS A C 1
ATOM 715 O O . CYS A 1 94 ? 10.027 0.553 -24.749 1.00 89.62 94 CYS A O 1
ATOM 717 N N . ASN A 1 95 ? 10.707 2.302 -25.994 1.00 87.00 95 ASN A N 1
ATOM 718 C CA . ASN A 1 95 ? 9.659 2.199 -27.018 1.00 87.00 95 ASN A CA 1
ATOM 719 C C . ASN A 1 95 ? 10.195 1.706 -28.380 1.00 87.00 95 ASN A C 1
ATOM 721 O O . ASN A 1 95 ? 9.409 1.482 -29.300 1.00 87.00 95 ASN A O 1
ATOM 725 N N . ASN A 1 96 ? 11.513 1.514 -28.520 1.00 90.81 96 ASN A N 1
ATOM 726 C CA . ASN A 1 96 ? 12.127 1.029 -29.755 1.00 90.81 96 ASN A CA 1
ATOM 727 C C . ASN A 1 96 ? 12.005 -0.502 -29.852 1.00 90.81 96 ASN A C 1
ATOM 729 O O . ASN A 1 96 ? 12.652 -1.240 -29.109 1.00 90.81 96 ASN A O 1
ATOM 733 N N . LYS A 1 97 ? 11.191 -0.979 -30.800 1.00 89.19 97 LYS A N 1
ATOM 734 C CA . LYS A 1 97 ? 10.927 -2.412 -31.006 1.00 89.19 97 LYS A CA 1
ATOM 735 C C . LYS A 1 97 ? 12.175 -3.209 -31.381 1.00 89.19 97 LYS A C 1
ATOM 737 O O . LYS A 1 97 ? 12.317 -4.333 -30.911 1.00 89.19 97 LYS A O 1
ATOM 742 N N . GLU A 1 98 ? 13.072 -2.643 -32.185 1.00 91.50 98 GLU A N 1
ATOM 743 C CA . GLU A 1 98 ? 14.291 -3.335 -32.617 1.00 91.50 98 GLU A CA 1
ATOM 744 C C . GLU A 1 98 ? 15.213 -3.626 -31.432 1.00 91.50 98 GLU A C 1
ATOM 746 O O . GLU A 1 98 ? 15.783 -4.709 -31.335 1.00 91.50 98 GLU A O 1
ATOM 751 N N . VAL A 1 99 ? 15.311 -2.682 -30.493 1.00 89.62 99 VA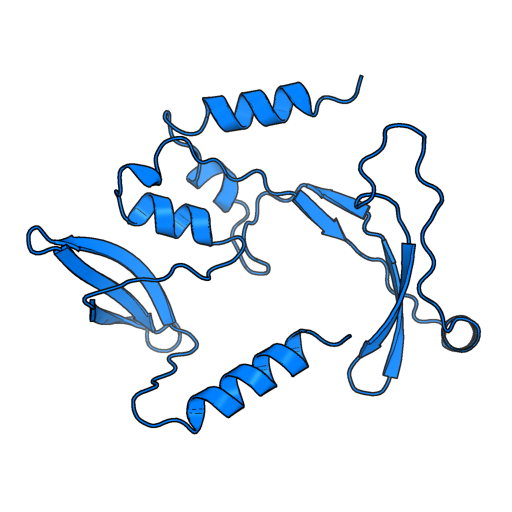L A N 1
ATOM 752 C CA . VAL A 1 99 ? 16.093 -2.846 -29.259 1.00 89.62 99 VAL A CA 1
ATOM 753 C C . VAL A 1 99 ? 15.429 -3.859 -28.325 1.00 89.62 99 VAL A C 1
ATOM 755 O O . VAL A 1 99 ? 16.102 -4.736 -27.793 1.00 89.62 99 VAL A O 1
ATOM 758 N N . ILE A 1 100 ? 14.103 -3.784 -28.164 1.00 91.44 100 ILE A N 1
ATOM 759 C CA . ILE A 1 100 ? 13.338 -4.706 -27.309 1.00 91.44 100 ILE A CA 1
ATOM 760 C C . ILE A 1 100 ? 13.487 -6.162 -27.771 1.00 91.44 100 ILE A C 1
ATOM 762 O O . ILE A 1 100 ? 13.591 -7.061 -26.942 1.00 91.44 100 ILE A O 1
ATOM 766 N N . LEU A 1 101 ? 13.479 -6.417 -29.082 1.00 89.06 101 LEU A N 1
ATOM 767 C CA . LEU A 1 101 ? 13.583 -7.779 -29.615 1.00 89.06 101 LEU A CA 1
ATOM 768 C C . LEU A 1 101 ? 14.982 -8.377 -29.441 1.00 89.06 101 LEU A C 1
ATOM 770 O O . LEU A 1 101 ? 15.094 -9.584 -29.257 1.00 89.06 101 LEU A O 1
ATOM 774 N N . LYS A 1 102 ? 16.030 -7.545 -29.435 1.00 90.00 102 LYS A N 1
ATOM 775 C CA . LYS A 1 102 ? 17.416 -7.983 -29.209 1.00 90.00 102 LYS A CA 1
ATOM 776 C C . LYS A 1 102 ? 17.712 -8.354 -27.753 1.00 90.00 102 LYS A C 1
ATOM 778 O O . LYS A 1 102 ? 18.747 -8.961 -27.495 1.00 90.00 102 LYS A O 1
ATOM 783 N N . HIS A 1 103 ? 16.847 -7.990 -26.803 1.00 86.25 103 HIS A N 1
ATOM 784 C CA . HIS A 1 103 ? 17.087 -8.213 -25.381 1.00 86.25 103 HIS A CA 1
ATOM 785 C C . HIS A 1 103 ? 16.050 -9.162 -24.766 1.00 86.25 103 HIS A C 1
ATOM 787 O O . HIS A 1 103 ? 14.855 -8.871 -24.745 1.00 86.25 103 HIS A O 1
ATOM 793 N N . GLU A 1 104 ? 16.512 -10.317 -24.274 1.00 84.38 104 GLU A N 1
ATOM 794 C CA . GLU A 1 104 ? 15.626 -11.371 -23.744 1.00 84.38 104 GLU A CA 1
ATOM 795 C C . GLU A 1 104 ? 15.783 -11.618 -22.240 1.00 84.38 104 GLU A C 1
ATOM 797 O O . GLU A 1 104 ? 14.872 -12.130 -21.592 1.00 84.38 104 GLU A O 1
ATOM 802 N N . ALA A 1 105 ? 16.929 -11.240 -21.678 1.00 81.50 105 ALA A N 1
ATOM 803 C CA . ALA A 1 105 ? 17.265 -11.485 -20.285 1.00 81.50 105 ALA A CA 1
ATOM 804 C C . ALA A 1 105 ? 16.940 -10.283 -19.391 1.00 81.50 105 ALA A C 1
ATOM 806 O O . ALA A 1 105 ? 16.782 -9.149 -19.853 1.00 81.50 105 ALA A O 1
ATOM 807 N N . LYS A 1 106 ? 16.887 -10.552 -18.086 1.00 83.56 106 LYS A N 1
ATOM 808 C CA . LYS A 1 106 ? 17.005 -9.531 -17.049 1.00 83.56 106 LYS A CA 1
ATOM 809 C C . LYS A 1 106 ? 18.477 -9.420 -16.663 1.00 83.56 106 LYS A C 1
ATOM 811 O O . LYS A 1 106 ? 19.069 -10.415 -16.255 1.00 83.56 106 LYS A O 1
ATOM 816 N N . VAL A 1 107 ? 19.062 -8.238 -16.820 1.00 84.19 107 VAL A N 1
ATOM 817 C CA . VAL A 1 107 ? 20.496 -8.010 -16.596 1.00 84.19 107 VAL A CA 1
ATOM 818 C C . VAL A 1 107 ? 20.673 -6.937 -15.543 1.00 84.19 107 VAL A C 1
ATOM 820 O O . VAL A 1 107 ? 20.199 -5.814 -15.706 1.00 84.19 107 VAL A O 1
ATOM 823 N N . TYR A 1 108 ? 21.361 -7.297 -14.466 1.00 80.19 108 TYR A N 1
ATOM 824 C CA . TYR A 1 108 ? 21.688 -6.393 -13.374 1.00 80.19 108 TYR A CA 1
ATOM 825 C C . TYR A 1 108 ? 23.007 -5.682 -13.661 1.00 80.19 108 TYR A C 1
ATOM 827 O O . TYR A 1 108 ? 23.956 -6.306 -14.138 1.00 80.19 108 TYR A O 1
ATOM 835 N N . GLY A 1 109 ? 23.066 -4.381 -13.371 1.00 71.56 109 GLY A N 1
ATOM 836 C CA . GLY A 1 109 ? 24.344 -3.690 -13.278 1.00 71.56 109 GLY A CA 1
ATOM 837 C C . GLY A 1 109 ? 25.209 -4.304 -12.174 1.00 71.56 109 GLY A C 1
ATOM 838 O O . GLY A 1 109 ? 24.702 -4.919 -11.233 1.00 71.56 109 GLY A O 1
ATOM 839 N N . LYS A 1 110 ? 26.526 -4.137 -12.282 1.00 68.88 110 LYS A N 1
ATOM 840 C CA . LYS A 1 110 ? 27.447 -4.500 -11.204 1.00 68.88 110 LYS A CA 1
ATOM 841 C C . LYS A 1 110 ? 27.246 -3.515 -10.048 1.00 68.88 110 LYS A C 1
ATOM 843 O O . LYS A 1 110 ? 27.358 -2.312 -10.263 1.00 68.88 110 LYS A O 1
ATOM 848 N N . ALA A 1 111 ? 26.934 -4.020 -8.856 1.00 64.50 111 ALA A N 1
ATOM 849 C CA . ALA A 1 111 ? 26.913 -3.204 -7.645 1.00 64.50 111 ALA A CA 1
ATOM 850 C C . ALA A 1 111 ? 28.337 -2.732 -7.313 1.00 64.50 111 ALA A C 1
ATOM 852 O O . ALA A 1 111 ? 29.283 -3.515 -7.447 1.00 64.50 111 ALA A O 1
ATOM 853 N N . GLU A 1 112 ? 28.490 -1.484 -6.870 1.00 64.81 112 GLU A N 1
ATOM 854 C CA . GLU A 1 112 ? 29.705 -1.082 -6.159 1.00 64.81 112 GLU A CA 1
ATOM 855 C C . GLU A 1 112 ? 29.789 -1.833 -4.826 1.00 64.81 112 GLU A C 1
ATOM 857 O O . GLU A 1 112 ? 28.769 -2.186 -4.222 1.00 64.81 112 GLU A O 1
ATOM 862 N N . GLU A 1 113 ? 31.009 -2.124 -4.385 1.00 63.78 113 GLU A N 1
ATOM 863 C CA . GLU A 1 113 ? 31.254 -2.854 -3.145 1.00 63.78 113 GLU A CA 1
ATOM 864 C C . GLU A 1 113 ? 30.668 -2.068 -1.959 1.00 63.78 113 GLU A C 1
ATOM 866 O O . GLU A 1 113 ? 30.974 -0.895 -1.772 1.00 63.78 113 GLU A O 1
ATOM 871 N N . GLY A 1 114 ? 29.757 -2.689 -1.203 1.00 63.25 114 GLY A N 1
ATOM 872 C CA . GLY A 1 114 ? 29.038 -2.050 -0.090 1.00 63.25 114 GLY A CA 1
ATOM 873 C C . GLY A 1 114 ? 27.657 -1.466 -0.427 1.00 63.25 114 GLY A C 1
ATOM 874 O O . GLY A 1 114 ? 26.905 -1.147 0.492 1.00 63.25 114 GLY A O 1
ATOM 875 N N . SER A 1 115 ? 27.261 -1.380 -1.704 1.00 59.75 115 SER A N 1
ATOM 876 C CA . SER A 1 115 ? 25.911 -0.924 -2.076 1.00 59.75 115 SER A CA 1
ATOM 877 C C . SER A 1 115 ? 24.837 -1.991 -1.799 1.00 59.75 115 SER A C 1
ATOM 879 O O . SER A 1 115 ? 25.058 -3.168 -2.102 1.00 59.75 115 SER A O 1
ATOM 881 N N . PRO A 1 116 ? 23.638 -1.621 -1.301 1.00 57.84 116 PRO A N 1
ATOM 882 C CA . PRO A 1 116 ? 22.535 -2.561 -1.133 1.00 57.84 116 PRO A CA 1
ATOM 883 C C . PRO A 1 116 ? 22.208 -3.268 -2.464 1.00 57.84 116 PRO A C 1
ATOM 885 O O . PRO A 1 116 ? 21.947 -2.599 -3.464 1.00 57.84 116 PRO A O 1
ATOM 888 N N . PRO A 1 117 ? 22.146 -4.610 -2.519 1.00 56.47 117 PRO A N 1
ATOM 889 C CA . PRO A 1 117 ? 22.045 -5.362 -3.778 1.00 56.47 117 PRO A CA 1
ATOM 890 C C . PRO A 1 117 ? 20.747 -5.114 -4.573 1.00 56.47 117 PRO A C 1
ATOM 892 O O . PRO A 1 117 ? 20.622 -5.550 -5.715 1.00 56.47 117 PRO A O 1
ATOM 895 N N . MET A 1 118 ? 19.772 -4.409 -3.988 1.00 55.00 118 MET A N 1
ATOM 896 C CA . MET A 1 118 ? 18.473 -4.108 -4.597 1.00 55.00 118 MET A CA 1
ATOM 897 C C . MET A 1 118 ? 18.386 -2.726 -5.270 1.00 55.00 118 MET A C 1
ATOM 899 O O . MET A 1 118 ? 17.384 -2.461 -5.935 1.00 55.00 118 MET A O 1
ATOM 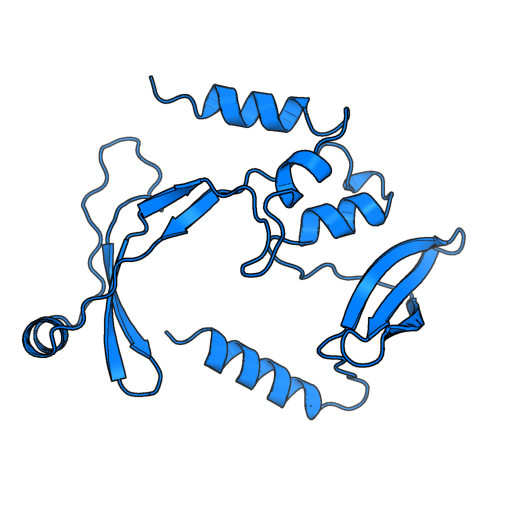903 N N . SER A 1 119 ? 19.392 -1.851 -5.132 1.00 59.72 119 SER A N 1
ATOM 904 C CA . SER A 1 119 ? 19.348 -0.471 -5.655 1.00 59.72 119 SER A CA 1
ATOM 905 C C . SER A 1 119 ? 19.994 -0.285 -7.031 1.00 59.72 119 SER A C 1
ATOM 907 O O . SER A 1 119 ? 19.882 0.793 -7.614 1.00 59.72 119 SER A O 1
ATOM 909 N N . VAL A 1 120 ? 20.649 -1.312 -7.581 1.00 68.19 120 VAL A N 1
ATOM 910 C CA . VAL A 1 120 ? 21.392 -1.167 -8.839 1.00 68.19 120 VAL A CA 1
ATOM 911 C C . VAL A 1 120 ? 20.437 -1.139 -10.039 1.00 68.19 120 VAL A C 1
ATOM 913 O O . VAL A 1 120 ? 19.607 -2.052 -10.190 1.00 68.19 120 VAL A O 1
ATOM 916 N N . PRO A 1 121 ? 20.560 -0.138 -10.935 1.00 71.69 121 PRO A N 1
ATOM 917 C CA . PRO A 1 121 ? 19.818 -0.120 -12.180 1.00 71.69 121 PRO A CA 1
ATOM 918 C C . PRO A 1 121 ? 20.073 -1.390 -12.988 1.00 71.69 121 PRO A C 1
ATOM 920 O O . PRO A 1 121 ? 21.198 -1.864 -13.149 1.00 71.69 121 PRO A O 1
ATOM 923 N N . HIS A 1 122 ? 18.997 -1.943 -13.512 1.00 83.19 122 HIS A N 1
ATOM 924 C CA . HIS A 1 122 ? 18.988 -3.164 -14.279 1.00 83.19 122 HIS A CA 1
ATOM 925 C C . HIS A 1 122 ? 18.094 -2.998 -15.503 1.00 83.19 122 HIS A C 1
ATOM 927 O O . HIS A 1 122 ? 17.120 -2.238 -15.507 1.00 83.19 122 HIS A O 1
ATOM 933 N N . LEU A 1 123 ? 18.446 -3.722 -16.560 1.00 86.88 123 LEU A N 1
ATOM 934 C CA . LEU A 1 123 ? 17.593 -3.890 -17.723 1.00 86.88 123 LEU A CA 1
ATOM 935 C C . LEU A 1 123 ? 16.639 -5.048 -17.444 1.00 86.88 123 LEU A C 1
ATOM 937 O O . LEU A 1 123 ? 17.057 -6.179 -17.196 1.00 86.88 123 LEU A O 1
ATOM 941 N N . ASP A 1 124 ? 15.345 -4.751 -17.440 1.00 87.38 124 ASP A N 1
ATOM 942 C CA . ASP A 1 124 ? 14.285 -5.699 -17.119 1.00 87.38 124 ASP A CA 1
ATOM 943 C C . ASP A 1 124 ? 13.380 -5.917 -18.333 1.00 87.38 124 ASP A C 1
ATOM 945 O O . ASP A 1 124 ? 12.558 -5.063 -18.690 1.00 87.38 124 ASP A O 1
ATOM 949 N N . THR A 1 125 ? 13.520 -7.083 -18.962 1.00 87.62 125 THR A N 1
ATOM 950 C CA . THR A 1 125 ? 12.621 -7.529 -20.027 1.00 87.62 125 THR A CA 1
ATOM 951 C C . THR A 1 125 ? 11.353 -8.127 -19.415 1.00 87.62 125 THR A C 1
ATOM 953 O O . THR A 1 125 ? 11.386 -9.116 -18.683 1.00 87.62 125 THR A O 1
ATOM 956 N N . ARG A 1 126 ? 10.187 -7.553 -19.732 1.00 86.69 126 ARG A N 1
ATOM 957 C CA . ARG A 1 126 ? 8.882 -7.998 -19.217 1.00 86.69 126 ARG A CA 1
ATOM 958 C C . ARG A 1 126 ? 7.872 -8.214 -20.339 1.00 86.69 126 ARG A C 1
ATOM 960 O O . ARG A 1 126 ? 7.760 -7.407 -21.254 1.00 86.69 126 ARG A O 1
ATOM 967 N N . MET A 1 127 ? 7.045 -9.248 -20.200 1.00 84.12 127 MET A N 1
ATOM 968 C CA . MET A 1 127 ? 5.809 -9.387 -20.977 1.00 84.12 127 MET A CA 1
ATOM 969 C C . MET A 1 127 ? 4.678 -8.599 -20.308 1.00 84.12 127 MET A C 1
ATOM 971 O O . MET A 1 127 ? 4.282 -8.910 -19.182 1.00 84.12 127 MET A O 1
ATOM 975 N N . LEU A 1 128 ? 4.169 -7.577 -20.999 1.00 81.81 128 LEU A N 1
ATOM 976 C CA . LEU A 1 128 ? 3.055 -6.732 -20.568 1.00 81.81 128 LEU A CA 1
ATOM 977 C C . LEU A 1 128 ? 1.956 -6.790 -21.632 1.00 81.81 128 LEU A C 1
ATOM 979 O O . LEU A 1 128 ? 2.182 -6.410 -22.777 1.00 81.81 128 LEU A O 1
ATOM 983 N N . ASN A 1 129 ? 0.769 -7.278 -21.259 1.00 81.69 129 ASN A N 1
ATOM 984 C CA . ASN A 1 129 ? -0.385 -7.432 -22.160 1.00 81.69 129 ASN A CA 1
ATOM 985 C C . ASN A 1 129 ? -0.023 -8.144 -23.483 1.00 81.69 129 ASN A C 1
ATOM 987 O O . ASN A 1 129 ? -0.339 -7.661 -24.567 1.00 81.69 129 ASN A O 1
ATOM 991 N N . GLY A 1 130 ? 0.728 -9.248 -23.390 1.00 82.56 130 GLY A N 1
ATOM 992 C CA . GLY A 1 130 ? 1.179 -10.026 -24.551 1.00 82.56 130 GLY A CA 1
ATOM 993 C C . GLY A 1 130 ? 2.307 -9.389 -25.374 1.00 82.56 130 GLY A C 1
ATOM 994 O O . GLY A 1 130 ? 2.776 -10.004 -26.323 1.00 82.56 130 GLY A O 1
ATOM 995 N N . LYS A 1 131 ? 2.787 -8.191 -25.016 1.00 84.88 131 LYS A N 1
ATOM 996 C CA . LYS A 1 131 ? 3.880 -7.499 -25.715 1.00 84.88 131 LYS A CA 1
ATOM 997 C C . LYS A 1 131 ? 5.156 -7.501 -24.878 1.00 84.88 131 LYS A C 1
ATOM 999 O O . LYS A 1 131 ? 5.127 -7.174 -23.688 1.00 84.88 131 LYS A O 1
ATOM 1004 N N . ARG A 1 132 ? 6.289 -7.815 -25.513 1.00 87.38 132 ARG A N 1
ATOM 1005 C CA . ARG A 1 132 ? 7.617 -7.656 -24.904 1.00 87.38 132 ARG A CA 1
ATOM 1006 C C . ARG A 1 132 ? 7.874 -6.163 -24.672 1.00 87.38 132 ARG A C 1
ATOM 1008 O O . ARG A 1 132 ? 7.606 -5.339 -25.541 1.00 87.38 132 ARG A O 1
ATOM 1015 N N . SER A 1 133 ? 8.320 -5.814 -23.474 1.00 88.00 133 SER A N 1
ATOM 1016 C CA . SER A 1 133 ? 8.659 -4.457 -23.045 1.00 88.00 133 SER A CA 1
ATOM 1017 C C . SER A 1 133 ? 10.008 -4.489 -22.344 1.00 88.00 133 SER A C 1
ATOM 1019 O O . SER A 1 133 ? 10.262 -5.407 -21.567 1.00 88.00 133 SER A O 1
ATOM 1021 N N . LEU A 1 134 ? 10.840 -3.480 -22.587 1.00 90.75 134 LEU A N 1
ATOM 1022 C CA . LEU A 1 134 ? 12.135 -3.331 -21.933 1.00 90.75 134 LEU A CA 1
ATOM 1023 C C . LEU A 1 134 ? 12.103 -2.113 -21.005 1.00 90.75 134 LEU A C 1
ATOM 1025 O O . LEU A 1 134 ? 11.728 -1.016 -21.430 1.00 90.75 134 LEU A O 1
ATOM 1029 N N . LEU A 1 135 ? 12.460 -2.327 -19.741 1.00 89.12 135 LEU A N 1
ATOM 1030 C CA . LEU A 1 135 ? 12.522 -1.303 -18.701 1.00 89.12 135 LEU A CA 1
ATOM 1031 C C . LEU A 1 135 ? 13.961 -1.135 -18.210 1.00 89.12 135 LEU A C 1
ATOM 1033 O O . LEU A 1 135 ? 14.708 -2.108 -18.176 1.00 89.12 135 LEU A O 1
ATOM 1037 N N . PHE A 1 136 ? 14.326 0.074 -17.793 1.00 87.94 136 PHE A N 1
ATOM 1038 C CA . PHE A 1 136 ? 15.615 0.368 -17.170 1.00 87.94 136 PHE A CA 1
ATOM 1039 C C . PHE A 1 136 ? 15.416 1.102 -15.840 1.00 87.94 136 PHE A C 1
ATOM 1041 O O . PHE A 1 136 ? 14.684 2.091 -15.786 1.00 87.94 136 PHE A O 1
ATOM 1048 N N . GLY A 1 137 ? 16.013 0.589 -14.765 1.00 83.19 137 GLY A N 1
ATOM 1049 C CA . GLY A 1 137 ? 15.856 1.091 -13.394 1.00 83.19 137 GLY A CA 1
ATOM 1050 C C . GLY A 1 137 ? 16.055 -0.026 -12.356 1.00 83.19 137 GLY A C 1
ATOM 1051 O O . GLY A 1 137 ? 16.500 -1.101 -12.736 1.00 83.19 137 GLY A O 1
ATOM 1052 N N . PRO A 1 138 ? 15.706 0.161 -11.073 1.00 77.25 138 PRO A N 1
ATOM 1053 C CA . PRO A 1 138 ? 15.041 1.332 -10.530 1.00 77.25 138 PRO A CA 1
ATOM 1054 C C . PRO A 1 138 ? 16.007 2.511 -10.420 1.00 77.25 138 PRO A C 1
ATOM 1056 O O . PRO A 1 138 ? 17.144 2.362 -9.989 1.00 77.25 138 PRO A O 1
ATOM 1059 N N . TYR A 1 139 ? 15.526 3.693 -10.779 1.00 74.75 139 TYR A N 1
ATOM 1060 C CA . TYR A 1 139 ? 16.110 4.942 -10.315 1.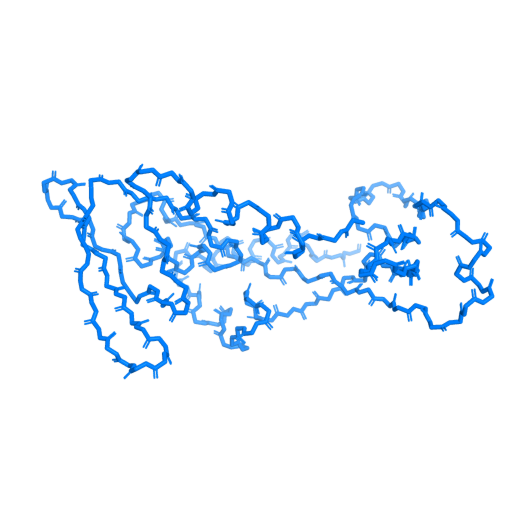00 74.75 139 TYR A CA 1
ATOM 1061 C C . TYR A 1 139 ? 15.470 5.280 -8.978 1.00 74.75 139 TYR A C 1
ATOM 1063 O O . TYR A 1 139 ? 14.236 5.278 -8.873 1.00 74.75 139 TYR A O 1
ATOM 1071 N N . ALA A 1 140 ? 16.300 5.544 -7.970 1.00 61.28 140 ALA A N 1
ATOM 1072 C CA . ALA A 1 140 ? 15.822 6.034 -6.690 1.00 61.28 140 ALA A CA 1
ATOM 1073 C C . ALA A 1 140 ? 15.088 7.359 -6.918 1.00 61.28 140 ALA A C 1
ATOM 1075 O O . ALA A 1 140 ? 15.626 8.297 -7.505 1.00 61.28 140 ALA A O 1
ATOM 1076 N N . GLY A 1 141 ? 13.833 7.411 -6.495 1.00 58.50 141 GLY A N 1
ATOM 1077 C CA . GLY A 1 141 ? 13.040 8.625 -6.473 1.00 58.50 141 GLY A CA 1
ATOM 1078 C C . GLY A 1 141 ? 12.485 8.817 -5.076 1.00 58.50 141 GLY A C 1
ATOM 1079 O O . GLY A 1 141 ? 11.982 7.875 -4.472 1.00 58.50 141 GLY A O 1
ATOM 1080 N N . PHE A 1 142 ? 12.548 10.038 -4.566 1.00 58.16 142 PHE A N 1
ATOM 1081 C CA . PHE A 1 142 ? 11.823 10.400 -3.359 1.00 58.16 142 PHE A CA 1
ATOM 1082 C C . PHE A 1 142 ? 10.422 10.879 -3.747 1.00 58.16 142 PHE A C 1
ATOM 1084 O O . PHE A 1 142 ? 10.260 11.676 -4.674 1.00 58.16 142 PHE A O 1
ATOM 1091 N N . SER A 1 143 ? 9.395 10.380 -3.066 1.00 58.53 143 SER A N 1
ATOM 1092 C CA . SER A 1 143 ? 8.034 10.894 -3.199 1.00 58.53 143 SER A CA 1
ATOM 1093 C C . SER A 1 143 ? 7.384 10.899 -1.834 1.00 58.53 143 SER A C 1
ATOM 1095 O O . SER A 1 143 ? 7.510 9.931 -1.108 1.00 58.53 143 SER A O 1
ATOM 1097 N N . THR A 1 144 ? 6.647 11.948 -1.493 1.00 62.72 144 THR A N 1
ATOM 1098 C CA . THR A 1 144 ? 5.898 12.011 -0.232 1.00 62.72 144 THR A CA 1
ATOM 1099 C C . THR A 1 144 ? 4.569 11.254 -0.280 1.00 62.72 144 THR A C 1
ATOM 1101 O O . THR A 1 144 ? 3.854 11.255 0.712 1.00 62.72 144 THR A O 1
ATOM 1104 N N . LYS A 1 145 ? 4.236 10.625 -1.418 1.00 60.34 145 LYS A N 1
ATOM 1105 C CA . LYS A 1 145 ? 3.031 9.809 -1.616 1.00 60.34 145 LYS A CA 1
ATOM 1106 C C . LYS A 1 145 ? 3.260 8.380 -1.144 1.00 60.34 145 LYS A C 1
ATOM 1108 O O . LYS A 1 145 ? 4.210 7.735 -1.588 1.00 60.34 145 LYS A O 1
ATOM 1113 N N . PHE A 1 146 ? 2.342 7.846 -0.347 1.00 68.00 146 PHE A N 1
ATOM 1114 C CA . PHE A 1 146 ? 2.401 6.451 0.105 1.00 68.00 146 PHE A CA 1
ATOM 1115 C C . PHE A 1 146 ? 1.721 5.485 -0.871 1.00 68.00 146 PHE A C 1
ATOM 1117 O O . PHE A 1 146 ? 2.113 4.324 -0.997 1.00 68.00 146 PHE A O 1
ATOM 1124 N N . LEU A 1 147 ? 0.731 5.970 -1.625 1.00 64.44 147 LEU A N 1
ATOM 1125 C CA . LEU A 1 147 ? 0.023 5.209 -2.656 1.00 64.44 147 LEU A CA 1
ATOM 1126 C C . LEU A 1 147 ? 0.269 5.798 -4.051 1.00 64.44 147 LEU A C 1
ATOM 1128 O O . LEU A 1 147 ? 0.536 6.988 -4.205 1.00 64.44 147 LEU A O 1
ATOM 1132 N N . LYS A 1 148 ? 0.103 4.984 -5.107 1.00 56.44 148 LYS A N 1
ATOM 1133 C CA . LYS A 1 148 ? 0.255 5.452 -6.506 1.00 56.44 148 LYS A CA 1
ATOM 1134 C C . LYS A 1 148 ? -0.637 6.656 -6.835 1.00 56.44 148 LYS A C 1
ATOM 1136 O O . LYS A 1 148 ? -0.202 7.548 -7.555 1.00 56.44 148 LYS A O 1
ATOM 1141 N N . ASN A 1 149 ? -1.851 6.666 -6.286 1.00 68.81 149 ASN A N 1
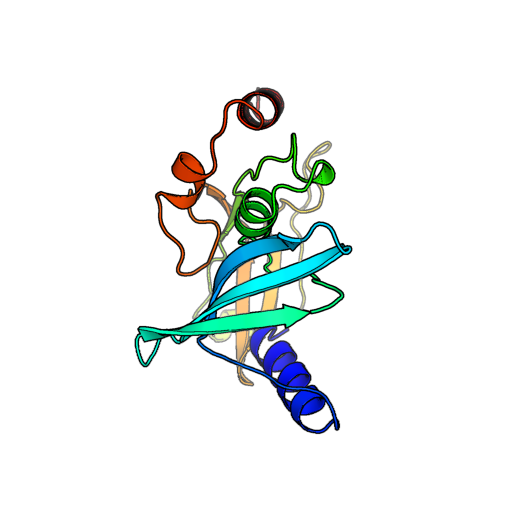ATOM 1142 C CA . ASN A 1 149 ? -2.816 7.763 -6.383 1.00 68.81 149 ASN A CA 1
ATOM 1143 C C . ASN A 1 149 ? -2.992 8.490 -5.030 1.00 68.81 149 ASN A C 1
ATOM 1145 O O . ASN A 1 149 ? -4.058 9.030 -4.770 1.00 68.81 149 ASN A O 1
ATOM 1149 N N . GLY A 1 150 ? -1.982 8.446 -4.152 1.00 59.41 150 GLY A N 1
ATOM 1150 C CA . GLY A 1 150 ? -2.010 9.076 -2.827 1.00 59.41 150 GLY A CA 1
ATOM 1151 C C . GLY A 1 150 ? -1.750 10.584 -2.858 1.00 59.41 150 GLY A C 1
ATOM 1152 O O . GLY A 1 150 ? -1.521 11.173 -3.923 1.00 59.41 150 GLY A O 1
ATOM 1153 N N . SER A 1 151 ? -1.758 11.209 -1.681 1.00 68.00 151 SER A N 1
ATOM 1154 C CA . SER A 1 151 ? -1.534 12.646 -1.527 1.00 68.00 151 SER A CA 1
ATOM 1155 C C . SER A 1 151 ? -0.053 12.960 -1.334 1.00 68.00 151 SER A C 1
ATOM 1157 O O . SER A 1 151 ? 0.683 12.228 -0.684 1.00 68.00 151 SER A O 1
ATOM 1159 N N . TYR A 1 152 ? 0.409 14.104 -1.846 1.00 64.56 152 TYR A N 1
ATOM 1160 C CA . TYR A 1 152 ? 1.744 14.609 -1.491 1.00 64.56 152 TYR A CA 1
ATOM 1161 C C . TYR A 1 152 ? 1.846 15.018 -0.012 1.00 64.56 152 TYR A C 1
ATOM 1163 O O . TYR A 1 152 ? 2.952 15.241 0.479 1.00 64.56 152 TYR A O 1
ATOM 1171 N N . LEU A 1 153 ? 0.708 15.108 0.680 1.00 66.06 153 LEU A N 1
ATOM 1172 C CA . LEU A 1 153 ? 0.631 15.326 2.118 1.00 66.06 153 LEU A CA 1
ATOM 1173 C C . LEU A 1 153 ? 0.665 14.020 2.926 1.00 66.06 153 LEU A C 1
ATOM 1175 O O . LEU A 1 153 ? 0.645 14.116 4.146 1.00 66.06 153 LEU A O 1
ATOM 1179 N N . ASP A 1 154 ? 0.739 12.836 2.295 1.00 64.25 154 ASP A N 1
ATOM 1180 C CA . ASP A 1 154 ? 0.741 11.559 3.028 1.00 64.25 154 ASP A CA 1
ATOM 1181 C C . ASP A 1 154 ? 1.890 11.519 4.049 1.00 64.25 154 ASP A C 1
ATOM 1183 O O . ASP A 1 154 ? 1.643 11.251 5.217 1.00 64.25 154 ASP A O 1
ATOM 1187 N N . LEU A 1 155 ? 3.113 11.877 3.635 1.00 62.66 155 LEU A N 1
ATOM 1188 C CA . LEU A 1 155 ? 4.272 11.906 4.531 1.00 62.66 155 LEU A CA 1
ATOM 1189 C C . LEU A 1 155 ? 4.177 12.979 5.638 1.00 62.66 155 LEU A C 1
ATOM 1191 O O . LEU A 1 155 ? 4.375 12.625 6.791 1.00 62.66 155 LEU A O 1
ATOM 1195 N N . PRO A 1 156 ? 3.890 14.271 5.365 1.00 65.69 156 PRO A N 1
ATOM 1196 C CA . PRO A 1 156 ? 3.710 15.256 6.435 1.00 65.69 156 PRO A CA 1
ATOM 1197 C C . PRO A 1 156 ? 2.603 14.908 7.435 1.00 65.69 156 PRO A C 1
ATOM 1199 O O . PRO A 1 156 ? 2.764 15.167 8.621 1.00 65.69 156 PRO A O 1
ATOM 1202 N N . LEU A 1 157 ? 1.481 14.353 6.962 1.00 62.28 157 LEU A N 1
ATOM 1203 C CA . LEU A 1 157 ? 0.338 14.002 7.811 1.00 62.28 157 LEU A CA 1
ATOM 1204 C C . LEU A 1 157 ? 0.534 12.689 8.569 1.00 62.28 157 LEU A C 1
ATOM 1206 O O . LEU A 1 157 ? -0.211 12.439 9.508 1.00 62.28 157 LEU A O 1
ATOM 1210 N N . SER A 1 158 ? 1.507 11.869 8.173 1.00 60.53 158 SER A N 1
ATOM 1211 C CA . SER A 1 158 ? 1.913 10.686 8.927 1.00 60.53 158 SER A CA 1
ATOM 1212 C C . SER A 1 158 ? 3.015 10.992 9.939 1.00 60.53 158 SER A C 1
ATOM 1214 O O . SER A 1 158 ? 3.638 10.058 10.419 1.00 60.53 158 SER A O 1
ATOM 1216 N N . LEU A 1 159 ? 3.383 12.255 10.186 1.00 63.22 159 LEU A N 1
ATOM 1217 C CA . LEU A 1 159 ? 4.382 12.588 11.203 1.00 63.22 159 LEU A CA 1
ATOM 1218 C C . LEU A 1 159 ? 3.692 12.874 12.539 1.00 63.22 159 LEU A C 1
ATOM 1220 O O . LEU A 1 159 ? 2.917 13.819 12.658 1.00 63.22 159 LEU A O 1
ATOM 1224 N N . ASP A 1 160 ? 4.046 12.084 13.544 1.00 59.69 160 ASP A N 1
ATOM 1225 C CA . ASP A 1 160 ? 3.655 12.196 14.948 1.00 59.69 160 ASP A CA 1
ATOM 1226 C C . ASP A 1 160 ? 4.939 12.302 15.805 1.00 59.69 160 ASP A C 1
ATOM 1228 O O . ASP A 1 160 ? 6.014 11.837 15.411 1.00 59.69 160 ASP A O 1
ATOM 1232 N N . ALA A 1 161 ? 4.853 12.901 16.995 1.00 60.34 161 ALA A N 1
ATOM 1233 C CA . ALA A 1 161 ? 5.896 12.857 18.022 1.00 60.34 161 ALA A CA 1
ATOM 1234 C C . ALA A 1 161 ? 6.492 11.448 18.262 1.00 60.34 161 ALA A C 1
ATOM 1236 O O . ALA A 1 161 ? 7.686 11.331 18.552 1.00 60.34 161 ALA A O 1
ATOM 1237 N N . HIS A 1 162 ? 5.704 10.386 18.099 1.00 57.22 162 HIS A N 1
ATOM 1238 C CA . HIS A 1 162 ? 6.102 8.991 18.282 1.00 57.22 162 HIS A CA 1
ATOM 1239 C C . HIS A 1 162 ? 6.900 8.406 17.103 1.00 57.22 162 HIS A C 1
ATOM 1241 O O . HIS A 1 162 ? 7.697 7.488 17.307 1.00 57.22 162 HIS A O 1
ATOM 1247 N N . ASN A 1 163 ? 6.762 8.944 15.885 1.00 62.34 163 ASN A N 1
ATOM 1248 C CA . ASN A 1 163 ? 7.437 8.421 14.687 1.00 62.34 163 ASN A CA 1
ATOM 1249 C C . ASN A 1 163 ? 8.480 9.381 14.081 1.00 62.34 163 ASN A C 1
ATOM 1251 O O . ASN A 1 163 ? 9.310 8.965 13.263 1.00 62.34 163 ASN A O 1
ATOM 1255 N N . ILE A 1 164 ? 8.526 10.635 14.545 1.00 65.81 164 ILE A N 1
ATOM 1256 C CA . ILE A 1 164 ? 9.480 11.642 14.069 1.00 65.81 164 ILE A CA 1
ATOM 1257 C C . ILE A 1 164 ? 10.932 11.259 14.385 1.00 65.81 164 ILE A C 1
ATOM 1259 O O . ILE A 1 164 ? 11.818 11.451 13.552 1.00 65.81 164 ILE A O 1
ATOM 1263 N N . PHE A 1 165 ? 11.187 10.650 15.548 1.00 64.19 165 PHE A N 1
ATOM 1264 C CA . PHE A 1 165 ? 12.523 10.199 15.948 1.00 64.19 165 PHE A CA 1
ATOM 1265 C C . PHE A 1 165 ? 13.039 9.037 15.079 1.00 64.19 165 PHE A C 1
ATOM 1267 O O . PHE A 1 165 ? 14.144 9.162 14.540 1.00 64.19 165 PHE A O 1
ATOM 1274 N N . PRO A 1 166 ? 12.272 7.947 14.864 1.00 59.25 166 PRO A N 1
ATOM 1275 C CA . PRO A 1 166 ? 12.610 6.921 13.877 1.00 59.25 166 PRO A CA 1
ATOM 1276 C C . PRO A 1 166 ? 12.860 7.482 12.470 1.00 59.25 166 PRO A C 1
ATOM 1278 O O . PRO A 1 166 ? 13.846 7.119 11.830 1.00 59.25 166 PRO A O 1
ATOM 1281 N N . MET A 1 167 ? 12.014 8.404 12.001 1.00 62.97 167 MET A N 1
ATOM 1282 C CA . MET A 1 167 ? 12.122 9.005 10.667 1.00 62.97 167 MET A CA 1
ATOM 1283 C C . MET A 1 167 ? 13.382 9.861 10.495 1.00 62.97 167 MET A C 1
ATOM 1285 O O . MET A 1 167 ? 14.077 9.744 9.483 1.00 62.97 167 MET A O 1
ATOM 1289 N N . ILE A 1 168 ? 13.717 10.684 11.493 1.00 64.62 168 ILE A N 1
ATOM 1290 C CA . ILE A 1 168 ? 14.957 11.471 11.509 1.00 64.62 168 ILE A CA 1
ATOM 1291 C C . ILE A 1 168 ? 16.174 10.543 11.590 1.00 64.62 168 ILE A C 1
ATOM 1293 O O . ILE A 1 168 ? 17.135 10.744 10.852 1.00 64.62 168 ILE A O 1
ATOM 1297 N N . SER A 1 169 ? 16.132 9.504 12.429 1.00 64.19 169 SER A N 1
ATOM 1298 C CA . SER A 1 169 ? 17.213 8.516 12.548 1.00 64.19 169 SER A CA 1
ATOM 1299 C C . SER A 1 169 ? 17.487 7.802 11.220 1.00 64.19 169 SER A C 1
ATOM 1301 O O . SER A 1 169 ? 18.638 7.721 10.789 1.00 64.19 169 SER A O 1
ATOM 1303 N N . ALA A 1 170 ? 16.434 7.356 10.525 1.00 59.69 170 ALA A N 1
ATOM 1304 C CA . ALA A 1 170 ? 16.544 6.749 9.201 1.00 59.69 170 ALA A CA 1
ATOM 1305 C C . ALA A 1 170 ? 17.095 7.735 8.158 1.00 59.69 170 ALA A C 1
ATOM 1307 O O . ALA A 1 170 ? 17.935 7.359 7.342 1.00 59.69 170 ALA A O 1
ATOM 1308 N N . GLY A 1 171 ? 16.668 9.002 8.205 1.00 60.66 171 GLY A N 1
ATOM 1309 C CA . GLY A 1 171 ? 17.184 10.062 7.339 1.00 60.66 171 GLY A CA 1
ATOM 1310 C C . GLY A 1 171 ? 18.665 10.373 7.574 1.00 60.66 171 GLY A C 1
ATOM 1311 O O . GLY A 1 171 ? 19.406 10.522 6.608 1.00 60.66 171 GLY A O 1
ATOM 1312 N N . LEU A 1 172 ? 19.110 10.427 8.835 1.00 66.38 172 LEU A N 1
ATOM 1313 C CA . LEU A 1 172 ? 20.506 10.676 9.213 1.00 66.38 172 LEU A CA 1
ATOM 1314 C C . LEU A 1 172 ? 21.420 9.498 8.860 1.00 66.38 172 LEU A C 1
ATOM 1316 O O . LEU A 1 172 ? 22.511 9.719 8.347 1.00 66.38 172 LEU A O 1
ATOM 1320 N N . HIS A 1 173 ? 20.968 8.257 9.063 1.00 57.97 173 HIS A N 1
ATOM 1321 C CA . HIS A 1 173 ? 21.724 7.067 8.654 1.00 57.97 173 HIS A CA 1
ATOM 1322 C C . HIS A 1 173 ? 21.829 6.908 7.130 1.00 57.97 173 HIS A C 1
ATOM 1324 O O . HIS A 1 173 ? 22.783 6.300 6.656 1.00 57.97 173 HIS A O 1
ATOM 1330 N N . ASN A 1 174 ? 20.876 7.453 6.365 1.00 53.97 174 ASN A N 1
ATOM 1331 C CA . ASN A 1 174 ? 20.898 7.461 4.898 1.00 53.97 174 ASN A CA 1
ATOM 1332 C C . ASN A 1 174 ? 21.456 8.766 4.296 1.00 53.97 174 ASN A C 1
ATOM 1334 O O . ASN A 1 174 ? 21.348 8.961 3.082 1.00 53.97 174 ASN A O 1
ATOM 1338 N N . GLN A 1 175 ? 22.066 9.657 5.092 1.00 43.72 175 GLN A N 1
ATOM 1339 C CA . GLN A 1 175 ? 22.913 10.709 4.528 1.00 43.72 175 GLN A CA 1
ATOM 1340 C C . GLN A 1 175 ? 24.189 10.061 3.992 1.00 43.72 175 GLN A C 1
ATOM 1342 O O . GLN A 1 175 ? 25.128 9.777 4.730 1.00 43.72 175 GLN A O 1
ATOM 1347 N N . SER A 1 176 ? 24.201 9.808 2.684 1.00 43.09 176 SER A N 1
ATOM 1348 C CA . SER A 1 176 ? 25.407 9.463 1.941 1.00 43.09 176 SER A CA 1
ATOM 1349 C C . SER A 1 176 ? 26.450 10.560 2.157 1.00 43.09 176 SER A C 1
ATOM 1351 O O . SER A 1 176 ? 26.281 11.678 1.664 1.00 43.09 176 SER A O 1
ATOM 1353 N N . THR A 1 177 ? 27.481 10.228 2.934 1.00 35.81 177 THR A N 1
ATOM 1354 C CA . THR A 1 177 ? 28.784 10.896 2.868 1.00 35.81 177 THR A CA 1
ATOM 1355 C C . THR A 1 177 ? 29.607 10.197 1.798 1.00 35.81 177 THR A C 1
ATOM 1357 O O . THR A 1 177 ? 29.478 8.954 1.703 1.00 35.81 177 THR A O 1
#

InterPro domains:
  IPR006231 Malate:quinone-oxidoreductase [PF06039] (1-175)
  IPR036188 FAD/NAD(P)-binding domain superfamily [SSF51905] (4-152)

Foldseek 3Di:
DAVVVVVVVVVVVQVPDPPDDDDPQKDWDAWEQDPVQKIWTWIARNVPRDIDIDIGSDDDQPPQLCSLVHLVRHPDPVSFQDADFDKDFDKDKDPDPVVLVVDDDKAFDDDDPPDDRPATWIWDWDQDPNDTIIITDRDTDGACASDPPGDSCNRVVSDDPRHVVVVVVVVVVPPDD

Secondary structure (DSSP, 8-state):
--HHHHHHHHHHHHTTSTT-----SEEEEEEEE-TTS-EEEEEEETTT--EEEEEES------GGGHHHHHHHTT-GGGTT-----EEEEEEEE--HHHHHH--S-EEPPPPTTS-TTSS-EEEEEEETTEEEEEEEEEEEE-S-SSTT--TTHHHHT--TTTHHHHHHHHHHT---

Organism: NCBI:txid652676

Sequence (177 aa):
MNFGAITRGMISYLKGYDGVEIHLGHQIEDLNKKEDGSWKIESTDLHTGEEKTIHSDFVFIGAGGGALKLLEKSDIPEGDGYGGFPVGGQFLKCNNKEVILKHEAKVYGKAEEGSPPMSVPHLDTRMLNGKRSLLFGPYAGFSTKFLKNGSYLDLPLSLDAHNIFPMISAGLHNQST

pLDDT: mean 80.62, std 14.65, range [35.81, 97.88]